Protein AF-A0A074SER3-F1 (afdb_monomer_lite)

InterPro domains:
  IPR018487 Hemopexin-like repeats [PS51642] (50-102)
  IPR036375 Hemopexin-like domain superfamily [G3DSA:2.110.10.10] (21-161)
  IPR036375 Hemopexin-like domain superfamily [SSF50923] (52-133)

Secondary structure (DSSP, 8-state):
---------S------------S----TTSSS---SS-S---HHHHHTT-S--SEEEEPTT-TTEEEEEETTEEEEEE--TT-S--EEEEEEEEHHHHTGGG--S--SEEEEPTT-SSEEEEEETTEEEEEE--TTSPPEEEEEEEEHHHH-HHHHHTT--

Radius of gyration: 22.2 Å; chains: 1; bounding box: 77×52×38 Å

Organism: NCBI:txid1423351

pLDDT: mean 74.73, std 20.97, range [29.23, 94.94]

Foldseek 3Di:
DDDDDDDDDPDPPDDDDDDPDDDDPPPPPDPDDDPPAPDDDAPACVVQVAPDWQEKAAQQPDPFWIWTFHQQWIFIWGGDPPDRPIHTPGDRDGCCVQQVVQVDSHFRYKAADPPDSFWIWTHDPQWIWIWGDDPPHRTHTPDHIDGCCVVPVPCVVVVVD

Structure (mmCIF, N/CA/C/O backbone):
data_AF-A0A074SER3-F1
#
_entry.id   AF-A0A074SER3-F1
#
loop_
_atom_site.group_PDB
_atom_site.id
_atom_site.type_symbol
_atom_site.label_atom_id
_atom_site.label_alt_id
_atom_site.label_comp_id
_atom_site.label_asym_id
_atom_site.label_entity_id
_atom_site.label_seq_id
_atom_site.pdbx_PDB_ins_code
_atom_site.Cartn_x
_atom_site.Cartn_y
_atom_site.Cartn_z
_atom_site.occupancy
_atom_site.B_iso_or_equiv
_atom_site.auth_seq_id
_atom_site.auth_comp_id
_atom_site.auth_asym_id
_atom_site.auth_atom_id
_atom_site.pdbx_PDB_model_num
ATOM 1 N N . MET A 1 1 ? 66.671 35.160 3.707 1.00 39.12 1 MET A N 1
ATOM 2 C CA . MET A 1 1 ? 65.546 34.220 3.506 1.00 39.12 1 MET A CA 1
ATOM 3 C C . MET A 1 1 ? 64.718 34.218 4.776 1.00 39.12 1 MET A C 1
ATOM 5 O O . MET A 1 1 ? 65.218 33.805 5.812 1.00 39.12 1 MET A O 1
ATOM 9 N N . ILE A 1 2 ? 63.528 34.813 4.726 1.00 33.09 2 ILE A N 1
ATOM 10 C CA . ILE A 1 2 ? 62.674 35.061 5.894 1.00 33.09 2 ILE A CA 1
ATOM 11 C C . ILE A 1 2 ? 61.732 33.865 6.044 1.00 33.09 2 ILE A C 1
ATOM 13 O O . ILE A 1 2 ? 60.997 33.542 5.115 1.00 33.09 2 ILE A O 1
ATOM 17 N N . ASN A 1 3 ? 61.788 33.202 7.198 1.00 29.23 3 ASN A N 1
ATOM 18 C CA . ASN A 1 3 ? 60.967 32.046 7.542 1.00 29.23 3 ASN A CA 1
ATOM 19 C C . ASN A 1 3 ? 59.730 32.551 8.307 1.00 29.23 3 ASN A C 1
ATOM 21 O O . ASN A 1 3 ? 59.874 33.109 9.393 1.00 29.23 3 ASN A O 1
ATOM 25 N N . MET A 1 4 ? 58.528 32.415 7.738 1.00 31.48 4 MET A N 1
ATOM 26 C CA . MET A 1 4 ? 57.266 32.767 8.403 1.00 31.48 4 MET A CA 1
ATOM 27 C C . MET A 1 4 ? 56.536 31.496 8.837 1.00 31.48 4 MET A C 1
ATOM 29 O O . MET A 1 4 ? 55.874 30.833 8.043 1.00 31.48 4 MET A O 1
ATOM 33 N N . SER A 1 5 ? 56.626 31.195 10.129 1.00 38.59 5 SER A N 1
ATOM 34 C CA . SER A 1 5 ? 55.681 30.343 10.841 1.00 38.59 5 SER A CA 1
ATOM 35 C C . SER A 1 5 ? 54.368 31.111 11.042 1.00 38.59 5 SER A C 1
ATOM 37 O O . SER A 1 5 ? 54.350 32.202 11.610 1.00 38.59 5 SER A O 1
ATOM 39 N N . LYS A 1 6 ? 53.241 30.554 10.586 1.00 44.16 6 LYS A N 1
ATOM 40 C CA . LYS A 1 6 ? 51.906 31.024 10.984 1.00 44.16 6 LYS A CA 1
ATOM 41 C C . LYS A 1 6 ? 51.195 29.937 11.777 1.00 44.16 6 LYS A C 1
ATOM 43 O O . LYS A 1 6 ? 50.717 28.946 11.238 1.00 44.16 6 LYS A O 1
ATOM 48 N N . SER A 1 7 ? 51.169 30.185 13.082 1.00 35.03 7 SER A N 1
ATOM 49 C CA . SER A 1 7 ? 50.266 29.612 14.072 1.00 35.03 7 SER A CA 1
ATOM 50 C C . SER A 1 7 ? 48.810 29.825 13.645 1.00 35.03 7 SER A C 1
ATOM 52 O O . SER A 1 7 ? 48.412 30.949 13.336 1.00 35.03 7 SER A O 1
ATOM 54 N N . ILE A 1 8 ? 48.019 28.752 13.620 1.00 37.31 8 ILE A N 1
ATOM 55 C CA . ILE A 1 8 ? 46.569 28.803 13.414 1.00 37.31 8 ILE A CA 1
ATOM 56 C C . ILE A 1 8 ? 45.925 28.581 14.785 1.00 37.31 8 ILE A C 1
ATOM 58 O O . ILE A 1 8 ? 45.961 27.481 15.332 1.00 37.31 8 ILE A O 1
ATOM 62 N N . GLY A 1 9 ? 45.388 29.660 15.357 1.00 31.44 9 GLY A N 1
ATOM 63 C CA . GLY A 1 9 ? 44.653 29.654 16.622 1.00 31.44 9 GLY A CA 1
ATOM 64 C C . GLY A 1 9 ? 43.216 29.115 16.491 1.00 31.44 9 GLY A C 1
ATOM 65 O O . GLY A 1 9 ? 42.690 28.981 15.383 1.00 31.44 9 GLY A O 1
ATOM 66 N N . PRO A 1 10 ? 42.546 28.812 17.619 1.00 36.31 10 PRO A N 1
ATOM 67 C CA . PRO A 1 10 ? 41.266 28.113 17.644 1.00 36.31 10 PRO A CA 1
ATOM 68 C C . PRO A 1 10 ? 40.096 29.099 17.498 1.00 36.31 10 PRO A C 1
ATOM 70 O O . PRO A 1 10 ? 39.484 29.505 18.481 1.00 36.31 10 PRO A O 1
ATOM 73 N N . GLN A 1 11 ? 39.777 29.500 16.268 1.00 34.00 11 GLN A N 1
ATOM 74 C CA . GLN A 1 11 ? 38.627 30.372 15.953 1.00 34.00 11 GLN A CA 1
ATOM 75 C C . GLN A 1 11 ? 37.871 29.889 14.699 1.00 34.00 11 GLN A C 1
ATOM 77 O O . GLN A 1 11 ? 37.505 30.663 13.824 1.00 34.00 11 GLN A O 1
ATOM 82 N N . SER A 1 12 ? 37.627 28.580 14.594 1.00 38.03 12 SER A N 1
ATOM 83 C CA . SER A 1 12 ? 36.866 27.981 13.481 1.00 38.03 12 SER A CA 1
ATOM 84 C C . SER A 1 12 ? 35.945 26.839 13.932 1.00 38.03 12 SER A C 1
ATOM 86 O O . SER A 1 12 ? 35.740 25.848 13.236 1.00 38.03 12 SER A O 1
ATOM 88 N N . ARG A 1 13 ? 35.344 26.983 15.120 1.00 39.91 13 ARG A N 1
ATOM 89 C CA . ARG A 1 13 ? 34.267 26.109 15.615 1.00 39.91 13 ARG A CA 1
ATOM 90 C C . ARG A 1 13 ? 33.039 26.926 16.001 1.00 39.91 13 ARG A C 1
ATOM 92 O O . ARG A 1 13 ? 32.753 27.089 17.181 1.00 39.91 13 ARG A O 1
ATOM 99 N N . ARG A 1 14 ? 32.308 27.442 15.015 1.00 40.53 14 ARG A N 1
ATOM 100 C CA . ARG A 1 14 ? 30.877 27.782 15.123 1.00 40.53 14 ARG A CA 1
ATOM 101 C C . ARG A 1 14 ? 30.348 28.102 13.725 1.00 40.53 14 ARG A C 1
ATOM 103 O O . ARG A 1 14 ? 31.045 28.734 12.951 1.00 40.53 14 ARG A O 1
ATOM 110 N N . MET A 1 15 ? 29.113 27.676 13.463 1.00 32.50 15 MET A N 1
ATOM 111 C CA . MET A 1 15 ? 28.355 27.781 12.205 1.00 32.50 15 MET A CA 1
ATOM 112 C C . MET A 1 15 ? 28.610 26.707 11.144 1.00 32.50 15 MET A C 1
ATOM 114 O O . MET A 1 15 ? 29.100 27.021 10.075 1.00 32.50 15 MET A O 1
ATOM 118 N N . ILE A 1 16 ? 28.147 25.476 11.397 1.00 32.03 16 ILE A N 1
ATOM 119 C CA . ILE A 1 16 ? 27.185 24.810 10.493 1.00 32.03 16 ILE A CA 1
ATOM 120 C C . ILE A 1 16 ? 26.251 23.962 11.372 1.00 32.03 16 ILE A C 1
ATOM 122 O O . ILE A 1 16 ? 26.420 22.759 11.539 1.00 32.03 16 ILE A O 1
ATOM 126 N N . ALA A 1 17 ? 25.302 24.622 12.032 1.00 31.06 17 ALA A N 1
ATOM 127 C CA . ALA A 1 17 ? 24.188 23.970 12.706 1.00 31.06 17 ALA A CA 1
ATOM 128 C C . ALA A 1 17 ? 22.910 24.434 12.015 1.00 31.06 17 ALA A C 1
ATOM 130 O O . ALA A 1 17 ? 22.447 25.533 12.289 1.00 31.06 17 ALA A O 1
ATOM 131 N N . SER A 1 18 ? 22.388 23.627 11.095 1.00 36.75 18 SER A N 1
ATOM 132 C CA . SER A 1 18 ? 20.956 23.503 10.798 1.00 36.75 18 SER A CA 1
ATOM 133 C C . SER A 1 18 ? 20.800 22.598 9.583 1.00 36.75 18 SER A C 1
ATOM 135 O O . SER A 1 18 ? 21.113 23.017 8.480 1.00 36.75 18 SER A O 1
ATOM 137 N N . LEU A 1 19 ? 20.369 21.358 9.815 1.00 29.83 19 LEU A N 1
ATOM 138 C CA . LEU A 1 19 ? 19.560 20.530 8.912 1.00 29.83 19 LEU A CA 1
ATOM 139 C C . LEU A 1 19 ? 19.131 19.294 9.724 1.00 29.83 19 LEU A C 1
ATOM 141 O O . LEU A 1 19 ? 19.643 18.190 9.568 1.00 29.83 19 LEU A O 1
ATOM 145 N N . ARG A 1 20 ? 18.209 19.502 10.674 1.00 37.41 20 ARG A N 1
ATOM 146 C CA . ARG A 1 20 ? 17.405 18.407 11.232 1.00 37.41 20 ARG A CA 1
ATOM 147 C C . ARG A 1 20 ? 16.357 18.049 10.184 1.00 37.41 20 ARG A C 1
ATOM 149 O O . ARG A 1 20 ? 15.265 18.615 10.193 1.00 37.41 20 ARG A O 1
ATOM 156 N N . GLN A 1 21 ? 16.694 17.138 9.279 1.00 32.88 21 GLN A N 1
ATOM 157 C CA . GLN A 1 21 ? 15.691 16.483 8.453 1.00 32.88 21 GLN A CA 1
ATOM 158 C C . GLN A 1 21 ? 15.176 15.274 9.238 1.00 32.88 21 GLN A C 1
ATOM 160 O O . GLN A 1 21 ? 15.876 14.285 9.418 1.00 32.88 21 GLN A O 1
ATOM 165 N N . ALA A 1 22 ? 13.964 15.409 9.769 1.00 39.44 22 ALA A N 1
ATOM 166 C CA . ALA A 1 22 ? 13.203 14.308 10.332 1.00 39.44 22 ALA A CA 1
ATOM 167 C C . ALA A 1 22 ? 12.967 13.237 9.254 1.00 39.44 22 ALA A C 1
ATOM 169 O O . ALA A 1 22 ? 12.495 13.556 8.161 1.00 39.44 22 ALA A O 1
ATOM 170 N N . GLY A 1 23 ? 13.286 11.987 9.581 1.00 34.72 23 GLY A N 1
ATOM 171 C CA . GLY A 1 23 ? 13.025 10.824 8.739 1.00 34.72 23 GLY A CA 1
ATOM 172 C C . GLY A 1 23 ? 13.992 9.691 9.058 1.00 34.72 23 GLY A C 1
ATOM 173 O O . GLY A 1 23 ? 15.074 9.646 8.493 1.00 34.72 23 GLY A O 1
ATOM 174 N N . PHE A 1 24 ? 13.581 8.785 9.953 1.00 33.34 24 PHE A N 1
ATOM 175 C CA . PHE A 1 24 ? 14.301 7.564 10.344 1.00 33.34 24 PHE A CA 1
ATOM 176 C C . PHE A 1 24 ? 15.736 7.774 10.868 1.00 33.34 24 PHE A C 1
ATO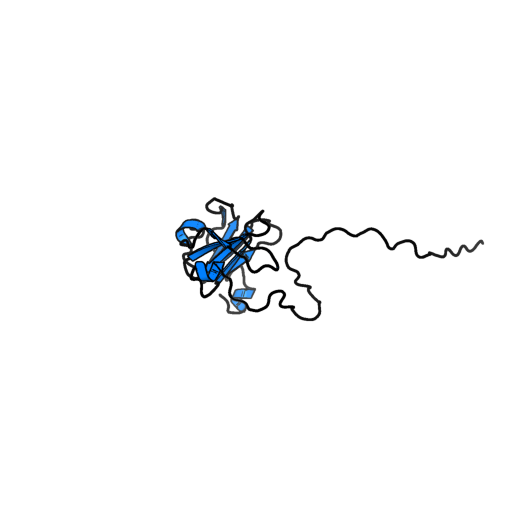M 178 O O . PHE A 1 24 ? 16.707 7.647 10.128 1.00 33.34 24 PHE A O 1
ATOM 185 N N . ASP A 1 25 ? 15.891 7.936 12.188 1.00 36.66 25 ASP A N 1
ATOM 186 C CA . ASP A 1 25 ? 17.174 7.702 12.875 1.00 36.66 25 ASP A CA 1
ATOM 187 C C . ASP A 1 25 ? 17.484 6.188 12.909 1.00 36.66 25 ASP A C 1
ATOM 189 O O . ASP A 1 25 ? 17.498 5.541 13.956 1.00 36.66 25 ASP A O 1
ATOM 193 N N . ARG A 1 26 ? 17.739 5.586 11.743 1.00 39.66 26 ARG A N 1
ATOM 194 C CA . ARG A 1 26 ? 18.678 4.464 11.677 1.00 39.66 26 ARG A CA 1
ATOM 195 C C . ARG A 1 26 ? 20.046 5.109 11.581 1.00 39.66 26 ARG A C 1
ATOM 197 O O . ARG A 1 26 ? 20.396 5.608 10.521 1.00 39.66 26 ARG A O 1
ATOM 204 N N . ALA A 1 27 ? 20.809 5.114 12.668 1.00 37.56 27 ALA A N 1
ATOM 205 C CA . ALA A 1 27 ? 22.228 5.432 12.598 1.00 37.56 27 ALA A CA 1
ATOM 206 C C . ALA A 1 27 ? 22.946 4.214 11.994 1.00 37.56 27 ALA A C 1
ATOM 208 O O . ALA A 1 27 ? 23.119 3.223 12.710 1.00 37.56 27 ALA A O 1
ATOM 209 N N . PRO A 1 28 ? 23.363 4.219 10.712 1.00 42.47 28 PRO A N 1
ATOM 210 C CA . PRO A 1 28 ? 24.176 3.131 10.198 1.00 42.47 28 PRO A CA 1
ATOM 211 C C . PRO A 1 28 ? 25.541 3.275 10.884 1.00 42.47 28 PRO A C 1
ATOM 213 O O . PRO A 1 28 ? 26.282 4.212 10.599 1.00 42.47 28 PRO A O 1
ATOM 216 N N . GLY A 1 29 ? 25.829 2.408 11.857 1.00 52.66 29 GLY A N 1
ATOM 217 C CA . GLY A 1 29 ? 27.076 2.429 12.633 1.00 52.66 29 GLY A CA 1
ATOM 218 C C . GLY A 1 29 ? 26.994 3.022 14.048 1.00 52.66 29 GLY A C 1
ATOM 219 O O . GLY A 1 29 ? 28.035 3.198 14.677 1.00 52.66 29 GLY A O 1
ATOM 220 N N . GLY A 1 30 ? 25.799 3.318 14.576 1.00 52.25 30 GLY A N 1
ATOM 221 C CA . GLY A 1 30 ? 25.611 3.634 16.003 1.00 52.25 30 GLY A CA 1
ATOM 222 C C . GLY A 1 30 ? 25.486 2.369 16.872 1.00 52.25 30 GLY A C 1
ATOM 223 O O . GLY A 1 30 ? 25.093 1.323 16.356 1.00 52.25 30 GLY A O 1
ATOM 224 N N . PRO A 1 31 ? 25.801 2.421 18.182 1.00 48.97 31 PRO A N 1
ATOM 225 C CA . PRO A 1 31 ? 25.697 1.252 19.049 1.00 48.97 31 PRO A CA 1
ATOM 226 C C . PRO A 1 31 ? 24.227 0.869 19.234 1.00 48.97 31 PRO A C 1
ATOM 228 O O . PRO A 1 31 ? 23.487 1.620 19.866 1.00 48.97 31 PRO A O 1
ATOM 231 N N . CYS A 1 32 ? 23.883 -0.302 18.693 1.00 53.81 32 CYS A N 1
ATOM 232 C CA . CYS A 1 32 ? 22.645 -1.074 18.830 1.00 53.81 32 CYS A CA 1
ATOM 233 C C . CYS A 1 32 ? 21.324 -0.325 18.566 1.00 53.81 32 CYS A C 1
ATOM 235 O O . CYS A 1 32 ? 21.080 0.785 19.036 1.00 53.81 32 CYS A O 1
ATOM 237 N N . ASP A 1 33 ? 20.419 -0.989 17.846 1.00 46.00 33 ASP A N 1
ATOM 238 C CA . ASP A 1 33 ? 19.073 -0.483 17.584 1.00 46.00 33 ASP A CA 1
ATOM 239 C C . ASP A 1 33 ? 18.366 -0.111 18.898 1.00 46.00 33 ASP A C 1
ATOM 241 O O . ASP A 1 33 ? 18.254 -0.916 19.826 1.00 46.00 33 ASP A O 1
ATOM 245 N N . LYS A 1 34 ? 17.885 1.132 18.996 1.00 55.59 34 LYS A N 1
ATOM 246 C CA . LYS A 1 34 ? 17.134 1.614 20.160 1.00 55.59 34 LYS A CA 1
ATOM 247 C C . LYS A 1 34 ? 15.644 1.536 19.869 1.00 55.59 34 LYS A C 1
ATOM 249 O O . LYS A 1 34 ? 15.152 2.171 18.940 1.00 55.59 34 LYS A O 1
ATOM 254 N N . ILE A 1 35 ? 14.901 0.819 20.710 1.00 54.94 35 ILE A N 1
ATOM 255 C CA . ILE A 1 35 ? 13.438 0.868 20.689 1.00 54.94 35 ILE A CA 1
ATOM 256 C C . ILE A 1 35 ? 12.986 2.201 21.305 1.00 54.94 35 ILE A C 1
ATOM 258 O O . ILE A 1 35 ? 12.962 2.357 22.523 1.00 54.94 35 ILE A O 1
ATOM 262 N N . LEU A 1 36 ? 12.617 3.168 20.462 1.00 52.53 36 LEU A N 1
ATOM 263 C CA . LEU A 1 36 ? 12.267 4.533 20.889 1.00 52.53 36 LEU A CA 1
ATOM 264 C C . LEU A 1 36 ? 10.876 4.658 21.550 1.00 52.53 36 LEU A C 1
ATOM 266 O O . LEU A 1 36 ? 10.596 5.673 22.179 1.00 52.53 36 LEU A O 1
ATOM 270 N N . GLY A 1 37 ? 10.004 3.646 21.426 1.00 55.38 37 GLY A N 1
ATOM 271 C CA . GLY A 1 37 ? 8.604 3.708 21.893 1.00 55.38 37 GLY A CA 1
ATOM 272 C C . GLY A 1 37 ? 8.097 2.522 22.730 1.00 55.38 37 GLY A C 1
ATOM 273 O O . GLY A 1 37 ? 6.952 2.536 23.176 1.00 55.38 37 GLY A O 1
ATOM 274 N N . GLY A 1 38 ? 8.925 1.507 22.987 1.00 55.69 38 GLY A N 1
ATOM 275 C CA . GLY A 1 38 ? 8.510 0.195 23.519 1.00 55.69 38 GLY A CA 1
ATOM 276 C C . GLY A 1 38 ? 7.621 -0.623 22.561 1.00 55.69 38 GLY A C 1
ATOM 277 O O . GLY A 1 38 ? 7.141 -0.108 21.555 1.00 55.69 38 GLY A O 1
ATOM 278 N N . VAL A 1 39 ? 7.378 -1.899 22.886 1.00 56.31 39 VAL A N 1
ATOM 279 C CA . VAL A 1 39 ? 6.344 -2.730 22.233 1.00 56.31 39 VAL A CA 1
ATOM 280 C C . VAL A 1 39 ? 5.014 -2.420 22.915 1.00 56.31 39 VAL A C 1
ATOM 282 O O . VAL A 1 39 ? 4.857 -2.697 24.103 1.00 56.31 39 VAL A O 1
ATOM 285 N N . ARG A 1 40 ? 4.085 -1.757 22.217 1.00 61.91 40 ARG A N 1
ATOM 286 C CA . ARG A 1 40 ? 2.836 -1.261 22.818 1.00 61.91 40 ARG A CA 1
ATOM 287 C C . ARG A 1 40 ? 1.659 -1.385 21.857 1.00 61.91 40 ARG A C 1
ATOM 289 O O . ARG A 1 40 ? 1.820 -1.209 20.652 1.00 61.91 40 ARG A O 1
ATOM 296 N N . ASN A 1 41 ? 0.477 -1.634 22.419 1.00 57.50 41 ASN A N 1
ATOM 297 C CA . ASN A 1 41 ? -0.781 -1.656 21.679 1.00 57.50 41 ASN A CA 1
ATOM 298 C C . ASN A 1 41 ? -1.145 -0.235 21.196 1.00 57.50 41 ASN A C 1
ATOM 300 O O . ASN A 1 41 ? -1.026 0.727 21.959 1.00 57.50 41 ASN A O 1
ATOM 304 N N . ARG A 1 42 ? -1.563 -0.100 19.934 1.00 64.88 42 ARG A N 1
ATOM 305 C CA . ARG A 1 42 ? -1.944 1.175 19.303 1.00 64.88 42 ARG A CA 1
ATOM 306 C C . ARG A 1 42 ? -3.465 1.292 19.255 1.00 64.88 42 ARG A C 1
ATOM 308 O O . ARG A 1 42 ? -4.126 0.431 18.677 1.00 64.88 42 ARG A O 1
ATOM 315 N N . LEU A 1 43 ? -4.014 2.371 19.819 1.00 73.44 43 LEU A N 1
ATOM 316 C CA . LEU A 1 43 ? -5.464 2.565 19.946 1.00 73.44 43 LEU A CA 1
ATOM 317 C C . LEU A 1 43 ? -6.168 2.597 18.584 1.00 73.44 43 LEU A C 1
ATOM 319 O O . LEU A 1 43 ? -7.230 1.993 18.443 1.00 73.44 43 LEU A O 1
ATOM 323 N N . SER A 1 44 ? -5.572 3.236 17.571 1.00 73.69 44 SER A N 1
ATOM 324 C CA . SER A 1 44 ? -6.182 3.306 16.236 1.00 73.69 44 SER A CA 1
ATOM 325 C C . SER A 1 44 ? -6.216 1.953 15.517 1.00 73.69 44 SER A C 1
ATOM 327 O O . SER A 1 44 ? -7.176 1.676 14.802 1.00 73.69 44 SER A O 1
ATOM 329 N N . LEU A 1 45 ? -5.219 1.087 15.737 1.00 75.44 45 LEU A N 1
ATOM 330 C CA . LEU A 1 45 ? -5.175 -0.256 15.144 1.00 75.44 45 LEU A CA 1
ATOM 331 C C . LEU A 1 45 ? -6.164 -1.198 15.824 1.00 75.44 45 LEU A C 1
ATOM 333 O O . LEU A 1 45 ? -6.882 -1.921 15.138 1.00 75.44 45 LEU A O 1
ATOM 337 N N . ALA A 1 46 ? -6.271 -1.117 17.153 1.00 77.25 46 ALA A N 1
ATOM 338 C CA . ALA A 1 46 ? -7.295 -1.836 17.900 1.00 77.25 46 ALA A CA 1
ATOM 339 C C . ALA A 1 46 ? -8.707 -1.414 17.455 1.00 77.25 46 ALA A C 1
ATOM 341 O O . ALA A 1 46 ? -9.559 -2.269 17.227 1.00 77.25 46 ALA A O 1
ATOM 342 N N . GLN A 1 47 ? -8.941 -0.111 17.251 1.00 75.06 47 GLN A N 1
ATOM 343 C CA . GLN A 1 47 ? -10.214 0.402 16.735 1.00 75.06 47 GLN A CA 1
ATOM 344 C C . GLN A 1 47 ? -10.503 -0.069 15.299 1.00 75.06 47 GLN A C 1
ATOM 346 O O . GLN A 1 47 ? -11.659 -0.304 14.959 1.00 75.06 47 GLN A O 1
ATOM 351 N N . ALA A 1 48 ? -9.474 -0.229 14.463 1.00 73.44 48 ALA A N 1
ATOM 352 C CA . ALA A 1 48 ? -9.605 -0.793 13.119 1.00 73.44 48 ALA A CA 1
ATOM 353 C C . ALA A 1 48 ? -9.780 -2.327 13.111 1.00 73.44 48 ALA A C 1
ATOM 355 O O . ALA A 1 48 ? -10.003 -2.902 12.048 1.00 73.44 48 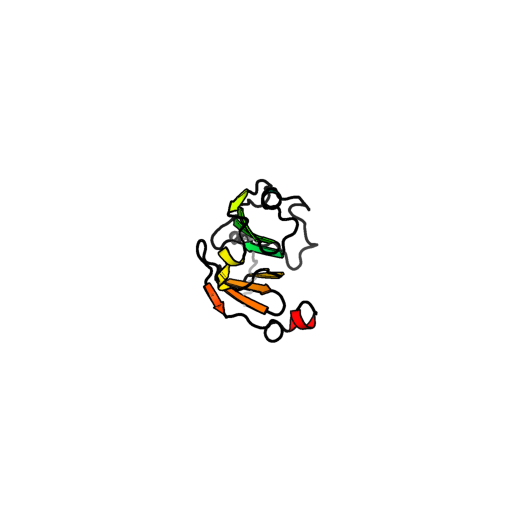ALA A O 1
ATOM 356 N N . GLY A 1 49 ? -9.669 -2.995 14.267 1.00 81.69 49 GLY A N 1
ATOM 357 C CA . GLY A 1 49 ? -9.707 -4.456 14.377 1.00 81.69 49 GLY A CA 1
ATOM 358 C C . GLY A 1 49 ? -8.464 -5.151 13.811 1.00 81.69 49 GLY A C 1
ATOM 359 O O . GLY A 1 49 ? -8.520 -6.330 13.467 1.00 81.69 49 GLY A O 1
ATOM 360 N N . PHE A 1 50 ? -7.351 -4.427 13.662 1.00 84.56 50 PHE A N 1
ATOM 361 C CA . PHE A 1 50 ? -6.126 -4.955 13.065 1.00 84.56 50 PHE A CA 1
ATOM 362 C C . PHE A 1 50 ? -5.271 -5.638 14.132 1.00 84.56 50 PHE A C 1
ATOM 364 O O . PHE A 1 50 ? -4.721 -4.986 15.019 1.00 84.56 50 PHE A O 1
ATOM 371 N N . ASN A 1 51 ? -5.127 -6.957 14.006 1.00 81.94 51 ASN A N 1
ATOM 372 C CA . ASN A 1 51 ? -4.303 -7.774 14.904 1.00 81.94 51 ASN A CA 1
ATOM 373 C C . ASN A 1 51 ? -2.861 -7.946 14.392 1.00 81.94 51 ASN A C 1
ATOM 375 O O . ASN A 1 51 ? -1.967 -8.296 15.159 1.00 81.94 51 ASN A O 1
ATOM 379 N N . CYS A 1 52 ? -2.631 -7.689 13.103 1.00 83.94 52 CYS A N 1
ATOM 380 C CA . CYS A 1 52 ? -1.325 -7.685 12.448 1.00 83.94 52 CYS A CA 1
ATOM 381 C C . CYS A 1 52 ? -1.228 -6.505 11.472 1.00 83.94 52 CYS A C 1
ATOM 383 O O . CYS A 1 52 ? -2.242 -5.913 11.100 1.00 83.94 52 CYS A O 1
ATOM 385 N N . VAL A 1 53 ? -0.010 -6.155 11.064 1.00 88.31 53 VAL A N 1
ATOM 386 C CA . VAL A 1 53 ? 0.249 -5.138 10.038 1.00 88.31 53 VAL A CA 1
ATOM 387 C C . VAL A 1 53 ? 1.137 -5.761 8.972 1.00 88.31 53 VAL A C 1
ATOM 389 O O . VAL A 1 53 ? 2.246 -6.185 9.287 1.00 88.31 53 VAL A O 1
ATOM 392 N N . ASP A 1 54 ? 0.655 -5.778 7.733 1.00 90.06 54 ASP A N 1
ATOM 393 C CA . ASP A 1 54 ? 1.393 -6.301 6.576 1.00 90.06 54 ASP A CA 1
ATOM 394 C C . ASP A 1 54 ? 2.223 -5.196 5.902 1.00 90.06 54 ASP A C 1
ATOM 396 O O . ASP A 1 54 ? 3.292 -5.429 5.345 1.00 90.06 54 ASP A O 1
ATOM 400 N N . GLY A 1 55 ? 1.766 -3.944 5.989 1.00 89.75 55 GLY A N 1
ATOM 401 C CA . GLY A 1 55 ? 2.476 -2.810 5.412 1.00 89.75 55 GLY A CA 1
ATOM 402 C C . GLY A 1 55 ? 2.081 -1.480 6.031 1.00 89.75 55 GLY A C 1
ATOM 403 O O . GLY A 1 55 ? 0.980 -1.307 6.556 1.00 89.75 55 GLY A O 1
ATOM 404 N N . ALA A 1 56 ? 2.991 -0.515 5.944 1.00 91.69 56 ALA A N 1
ATOM 405 C CA . ALA A 1 56 ? 2.746 0.857 6.356 1.00 91.69 56 ALA A CA 1
ATOM 406 C C . ALA A 1 56 ? 3.397 1.825 5.369 1.00 91.69 56 ALA A C 1
ATOM 408 O O . ALA A 1 56 ? 4.522 1.609 4.918 1.00 91.69 56 ALA A O 1
ATOM 409 N N . LEU A 1 57 ? 2.695 2.909 5.051 1.00 90.38 57 LEU A N 1
ATOM 410 C CA . LEU A 1 57 ? 3.183 3.939 4.145 1.00 90.38 57 LEU A CA 1
ATOM 411 C C . LEU A 1 57 ? 2.810 5.320 4.670 1.00 90.38 57 LEU A C 1
ATOM 413 O O . LEU A 1 57 ? 1.639 5.608 4.908 1.00 90.38 57 LEU A O 1
ATOM 417 N N . MET A 1 58 ? 3.803 6.192 4.832 1.00 88.50 58 MET A N 1
ATOM 418 C CA . MET A 1 58 ? 3.559 7.585 5.203 1.00 88.50 58 MET A CA 1
ATOM 419 C C . MET A 1 58 ? 2.761 8.284 4.106 1.00 88.50 58 MET A C 1
ATOM 421 O O . MET A 1 58 ? 3.043 8.120 2.920 1.00 88.50 58 MET A O 1
ATOM 425 N N . VAL A 1 59 ? 1.770 9.079 4.500 1.00 87.81 59 VAL A N 1
ATOM 426 C CA . VAL A 1 59 ? 1.012 9.891 3.547 1.00 87.81 59 VAL A CA 1
ATOM 427 C C . VAL A 1 59 ? 1.939 10.993 3.018 1.00 87.81 59 VAL A C 1
ATOM 429 O O . VAL A 1 59 ? 2.410 11.806 3.823 1.00 87.81 59 VAL A O 1
ATOM 432 N N . PRO A 1 60 ? 2.186 11.077 1.696 1.00 85.19 60 PRO A N 1
ATOM 433 C CA . PRO A 1 60 ? 3.036 12.123 1.138 1.00 85.19 60 PRO A CA 1
ATOM 434 C C . PRO A 1 60 ? 2.555 13.520 1.532 1.00 85.19 60 PRO A C 1
ATOM 436 O O . PRO A 1 60 ? 1.358 13.806 1.526 1.00 85.19 60 PRO A O 1
ATOM 439 N N . GLY A 1 61 ? 3.491 14.392 1.904 1.00 82.88 61 GLY A N 1
ATOM 440 C CA . GLY A 1 61 ? 3.183 15.760 2.332 1.00 82.88 61 GLY A CA 1
ATOM 441 C C . GLY A 1 61 ? 2.533 15.886 3.719 1.00 82.88 61 GLY A C 1
ATOM 442 O O . GLY A 1 61 ? 2.207 17.000 4.126 1.00 82.88 61 GLY A O 1
ATOM 443 N N . SER A 1 62 ? 2.362 14.795 4.480 1.00 82.38 62 SER A N 1
ATOM 444 C CA . SER A 1 62 ? 1.808 14.835 5.840 1.00 82.38 62 SER A CA 1
ATOM 445 C C . SER A 1 62 ? 2.823 14.386 6.893 1.00 82.38 62 SER A C 1
ATOM 447 O O . SER A 1 62 ? 3.366 13.289 6.822 1.00 82.38 62 SER A O 1
ATOM 449 N N . LYS A 1 63 ? 3.043 15.206 7.931 1.00 78.38 63 LYS A N 1
ATOM 450 C CA . LYS A 1 63 ? 4.010 14.928 9.017 1.00 78.38 63 LYS A CA 1
ATOM 451 C C . LYS A 1 63 ? 3.488 14.022 10.141 1.00 78.38 63 LYS A C 1
ATOM 453 O O . LYS A 1 63 ? 4.109 13.929 11.190 1.00 78.38 63 LYS A O 1
ATOM 458 N N . GLY A 1 64 ? 2.330 13.395 9.973 1.00 85.94 64 GLY A N 1
ATOM 459 C CA . GLY A 1 64 ? 1.726 12.610 11.051 1.00 85.94 64 GLY A CA 1
ATOM 460 C C . GLY A 1 64 ? 0.553 11.775 10.591 1.00 85.94 64 GLY A C 1
ATOM 461 O O . GLY A 1 64 ? -0.423 11.646 11.321 1.00 85.94 64 GLY A O 1
ATOM 462 N N . GLN A 1 65 ? 0.593 11.288 9.353 1.00 90.62 65 GLN A N 1
ATOM 463 C CA . GLN A 1 65 ? -0.422 10.385 8.837 1.00 90.62 65 GLN A CA 1
ATOM 464 C C . GLN A 1 65 ? 0.230 9.238 8.082 1.00 90.62 65 GLN A C 1
ATOM 466 O O . GLN A 1 65 ? 1.211 9.439 7.365 1.00 90.62 65 GLN A O 1
ATOM 471 N N . ALA A 1 66 ? -0.345 8.052 8.227 1.00 91.12 66 ALA A N 1
ATOM 472 C CA . ALA A 1 66 ? 0.101 6.855 7.532 1.00 91.12 66 ALA A CA 1
ATOM 473 C C . ALA A 1 66 ? -1.096 6.024 7.076 1.00 91.12 66 ALA A C 1
ATOM 475 O O . ALA A 1 66 ? -2.130 5.988 7.746 1.00 91.12 66 ALA A O 1
ATOM 476 N N . TYR A 1 67 ? -0.931 5.355 5.944 1.00 91.94 67 TYR A N 1
ATOM 477 C CA . TYR A 1 67 ? -1.740 4.215 5.552 1.00 91.94 67 TYR A CA 1
ATOM 478 C C . TYR A 1 67 ? -1.176 2.964 6.218 1.00 91.94 67 TYR A C 1
ATOM 480 O O . TYR A 1 67 ? 0.030 2.728 6.147 1.00 91.94 67 TYR A O 1
ATOM 488 N N . ILE A 1 68 ? -2.041 2.183 6.853 1.00 93.12 68 ILE A N 1
ATOM 489 C CA . ILE A 1 68 ? -1.712 0.903 7.476 1.00 93.12 68 ILE A CA 1
ATOM 490 C C . ILE A 1 68 ? -2.542 -0.177 6.796 1.00 93.12 68 ILE A C 1
ATOM 492 O O . ILE A 1 68 ? -3.742 0.009 6.603 1.00 93.12 68 ILE A O 1
ATOM 496 N N . PHE A 1 69 ? -1.906 -1.288 6.445 1.00 93.00 69 PHE A N 1
ATOM 497 C CA . PHE A 1 69 ? -2.510 -2.401 5.722 1.00 93.00 69 PHE A CA 1
ATOM 498 C C . PHE A 1 69 ? -2.503 -3.657 6.592 1.00 93.00 69 PHE A C 1
ATOM 500 O O . PHE A 1 69 ? -1.513 -3.933 7.276 1.00 93.00 69 PHE A O 1
ATOM 507 N N . SER A 1 70 ? -3.610 -4.394 6.573 1.00 93.88 70 SER A N 1
ATOM 508 C CA . SER A 1 70 ? -3.804 -5.625 7.336 1.00 93.88 70 SER A CA 1
ATOM 509 C C . SER A 1 70 ? -4.805 -6.528 6.619 1.00 93.88 70 SER A C 1
ATOM 511 O O . SER A 1 70 ? -5.971 -6.161 6.431 1.00 93.88 70 SER A O 1
ATOM 513 N N . GLY A 1 71 ? -4.350 -7.703 6.193 1.00 93.19 71 GLY A N 1
ATOM 514 C CA . GLY A 1 71 ? -5.112 -8.624 5.363 1.00 93.19 71 GLY A CA 1
ATOM 515 C C . GLY A 1 71 ? -5.597 -7.941 4.086 1.00 93.19 71 GLY A C 1
ATOM 516 O O . GLY A 1 71 ? -4.815 -7.384 3.318 1.00 93.19 71 GLY A O 1
ATOM 517 N N . GLU A 1 72 ? -6.910 -7.966 3.875 1.00 94.88 72 GLU A N 1
ATOM 518 C CA . GLU A 1 72 ? -7.551 -7.353 2.704 1.00 94.88 72 GLU A CA 1
ATOM 519 C C . GLU A 1 72 ? -7.987 -5.897 2.922 1.00 94.88 72 GLU A C 1
ATOM 521 O O . GLU A 1 72 ? -8.658 -5.288 2.080 1.00 94.88 72 GLU A O 1
ATOM 526 N N . GLN A 1 73 ? -7.632 -5.328 4.073 1.00 94.62 73 GLN A N 1
ATOM 527 C CA . GLN A 1 73 ? -8.086 -4.016 4.502 1.00 94.62 73 GLN A CA 1
ATOM 528 C C . GLN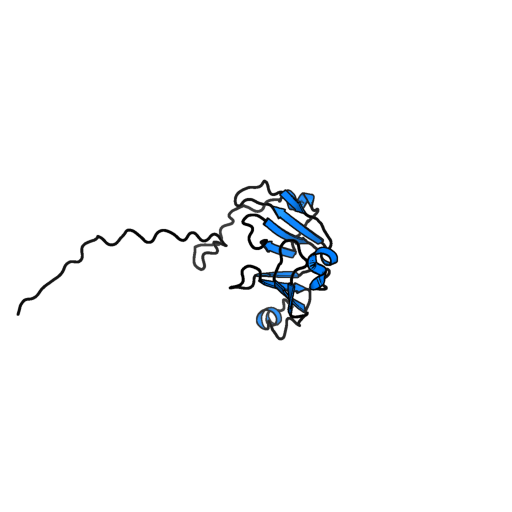 A 1 73 ? -6.924 -3.049 4.686 1.00 94.62 73 GLN A C 1
ATOM 530 O O . GLN A 1 73 ? -5.779 -3.419 4.946 1.00 94.62 73 GLN A O 1
ATOM 535 N N . TYR A 1 74 ? -7.245 -1.766 4.593 1.00 93.44 74 TYR A N 1
ATOM 536 C CA . TYR A 1 74 ? -6.342 -0.697 4.970 1.00 93.44 74 TYR A CA 1
ATOM 537 C C . TYR A 1 74 ? -7.090 0.389 5.738 1.00 93.44 74 TYR A C 1
ATOM 539 O O . TYR A 1 74 ? -8.300 0.572 5.585 1.00 93.44 74 TYR A O 1
ATOM 547 N N . CYS A 1 75 ? -6.363 1.140 6.551 1.00 92.75 75 CYS A N 1
ATOM 548 C CA . CYS A 1 75 ? -6.865 2.342 7.193 1.00 92.75 75 CYS A CA 1
ATOM 549 C C . CYS A 1 75 ? -5.849 3.476 7.079 1.00 92.75 75 CYS A C 1
ATOM 551 O O . CYS A 1 75 ? -4.661 3.261 6.838 1.00 92.75 75 CYS A O 1
ATOM 553 N N . ARG A 1 76 ? -6.322 4.710 7.231 1.00 91.44 76 ARG A N 1
ATOM 554 C CA . ARG A 1 76 ? -5.478 5.894 7.363 1.00 91.44 76 ARG A CA 1
ATOM 555 C C . ARG A 1 76 ? -5.540 6.343 8.808 1.00 91.44 76 ARG A C 1
ATOM 557 O O . ARG A 1 76 ? -6.619 6.612 9.331 1.00 91.44 76 ARG A O 1
ATOM 564 N N . ILE A 1 77 ? -4.385 6.460 9.439 1.00 91.12 77 ILE A N 1
ATOM 565 C CA . ILE A 1 77 ? -4.263 6.923 10.818 1.00 91.12 77 ILE A CA 1
ATOM 566 C C . ILE A 1 77 ? -3.595 8.290 10.853 1.00 91.12 77 ILE A C 1
ATOM 568 O O . ILE A 1 77 ? -2.819 8.645 9.961 1.00 91.12 77 ILE A O 1
ATOM 572 N N . ARG A 1 78 ? -3.869 9.044 11.913 1.00 89.88 78 ARG A N 1
ATOM 573 C CA . ARG A 1 78 ? -3.105 10.221 12.309 1.00 89.88 78 ARG A CA 1
ATOM 574 C C . ARG A 1 78 ? -2.374 9.908 13.605 1.00 89.88 78 ARG A C 1
ATOM 576 O O . ARG A 1 78 ? -2.996 9.450 14.555 1.00 89.88 78 ARG A O 1
ATOM 583 N N . PHE A 1 79 ? -1.083 10.189 13.669 1.00 85.44 79 PHE A N 1
ATOM 584 C CA . PHE A 1 79 ? -0.273 9.973 14.861 1.00 85.44 79 PHE A CA 1
ATOM 585 C C . PHE A 1 79 ? 0.697 11.134 15.072 1.00 85.44 79 PHE A C 1
ATOM 587 O O . PHE A 1 79 ? 0.972 11.913 14.157 1.00 85.44 79 PHE A O 1
ATOM 594 N N . ILE A 1 80 ? 1.199 11.254 16.298 1.00 83.06 80 ILE A N 1
ATOM 595 C CA . ILE A 1 80 ? 2.264 12.188 16.654 1.00 83.06 80 ILE A CA 1
ATOM 596 C C . ILE A 1 80 ? 3.424 11.356 17.193 1.00 83.06 80 ILE A C 1
ATOM 598 O O . ILE A 1 80 ? 3.229 10.489 18.047 1.00 83.06 80 ILE A O 1
ATOM 602 N N . GLU A 1 81 ? 4.626 11.590 16.673 1.00 77.25 81 GLU A N 1
ATOM 603 C CA . GLU A 1 81 ? 5.829 10.902 17.138 1.00 77.25 81 GLU A CA 1
ATOM 604 C C . GLU A 1 81 ? 6.032 11.121 18.643 1.00 77.25 81 GLU A C 1
ATOM 606 O O . GLU A 1 81 ? 5.848 12.221 19.164 1.00 77.25 81 GLU A O 1
ATOM 611 N N . GLY A 1 82 ? 6.365 10.047 19.360 1.00 71.94 82 GLY A N 1
ATOM 612 C CA . GLY A 1 82 ? 6.527 10.076 20.815 1.00 71.94 82 GLY A CA 1
ATOM 613 C C . GLY A 1 82 ? 5.223 10.158 21.619 1.00 71.94 82 GLY A C 1
ATOM 614 O O . GLY A 1 82 ? 5.286 10.136 22.845 1.00 71.94 82 GLY A O 1
ATOM 615 N N . GLN A 1 83 ? 4.051 10.208 20.973 1.00 77.25 83 GLN A N 1
ATOM 616 C CA . GLN A 1 83 ? 2.749 10.171 21.647 1.00 77.25 83 GLN A CA 1
ATOM 617 C C . GLN A 1 83 ? 1.974 8.880 21.334 1.00 77.25 83 GLN A C 1
ATOM 619 O O . GLN A 1 83 ? 2.223 8.175 20.350 1.00 77.25 83 GLN A O 1
ATOM 624 N N . THR A 1 84 ? 1.023 8.561 22.210 1.00 68.06 84 THR A N 1
ATOM 625 C CA . THR A 1 84 ? 0.166 7.361 22.148 1.00 68.06 84 THR A CA 1
ATOM 626 C C . THR A 1 84 ? -1.280 7.674 21.766 1.00 68.06 84 THR A C 1
ATOM 628 O O . THR A 1 84 ? -2.133 6.795 21.791 1.00 68.06 84 THR A O 1
ATOM 631 N N . ASN A 1 85 ? -1.576 8.928 21.434 1.00 75.06 85 ASN A N 1
ATOM 632 C CA . ASN A 1 85 ? -2.905 9.408 21.064 1.00 75.06 85 ASN A CA 1
ATOM 633 C C . ASN A 1 85 ? -3.133 9.345 19.546 1.00 75.06 85 ASN A C 1
ATOM 635 O O . ASN A 1 85 ? -3.690 10.279 18.959 1.00 75.06 85 ASN A O 1
ATOM 639 N N . ASP A 1 86 ? -2.682 8.265 18.906 1.00 80.69 86 ASP A N 1
ATOM 640 C CA . ASP A 1 86 ? -2.993 8.018 17.505 1.00 80.69 86 ASP A CA 1
ATOM 641 C C . ASP A 1 86 ? -4.505 7.843 17.307 1.00 80.69 86 ASP A C 1
ATOM 643 O O . ASP A 1 86 ? -5.214 7.307 18.158 1.00 80.69 86 ASP A O 1
ATOM 647 N N . ARG A 1 87 ? -5.011 8.354 16.185 1.00 85.31 87 ARG A N 1
ATOM 648 C CA . ARG A 1 87 ? -6.435 8.366 15.847 1.00 85.31 87 ARG A CA 1
ATOM 649 C C . ARG A 1 87 ? -6.649 7.734 14.487 1.00 85.31 87 ARG A C 1
ATOM 651 O O . ARG A 1 87 ? -5.918 8.030 13.541 1.00 85.31 87 ARG A O 1
ATOM 658 N N . LEU A 1 88 ? -7.694 6.925 14.381 1.00 87.88 88 LEU A N 1
ATOM 659 C CA . LEU A 1 88 ? -8.204 6.468 13.098 1.00 87.88 88 LEU A CA 1
ATOM 660 C C . LEU A 1 88 ? -8.786 7.675 12.350 1.00 87.88 88 LEU A C 1
ATOM 662 O O . LEU A 1 88 ? -9.664 8.365 12.865 1.00 87.88 88 LEU A O 1
ATOM 666 N N . PHE A 1 89 ? -8.231 7.980 11.180 1.00 87.44 89 PHE A N 1
ATOM 667 C CA . PHE A 1 89 ? -8.640 9.121 10.363 1.00 87.44 89 PHE A CA 1
ATOM 668 C C . PHE A 1 89 ? -9.624 8.701 9.268 1.00 87.44 89 PHE A C 1
ATOM 670 O O . PHE A 1 89 ? -10.572 9.429 8.996 1.00 87.44 89 PHE A O 1
ATOM 677 N N . ASP A 1 90 ? -9.401 7.540 8.646 1.00 87.44 90 ASP A N 1
ATOM 678 C CA . ASP A 1 90 ? -10.286 6.965 7.629 1.00 87.44 90 ASP A CA 1
ATOM 679 C C . ASP A 1 90 ? -10.142 5.433 7.575 1.00 87.44 90 ASP A C 1
ATOM 681 O O . ASP A 1 90 ? -9.059 4.895 7.821 1.00 87.44 90 ASP A O 1
ATOM 685 N N . GLY A 1 91 ? -11.216 4.734 7.212 1.00 87.38 91 GLY A N 1
ATOM 686 C CA . GLY A 1 91 ? -11.280 3.270 7.161 1.00 87.38 91 GLY A CA 1
ATOM 687 C C . GLY A 1 91 ? -11.701 2.595 8.477 1.00 87.38 91 GLY A C 1
ATOM 688 O O . GLY A 1 91 ? -12.190 3.282 9.373 1.00 87.38 91 GLY A O 1
ATOM 689 N N . PRO A 1 92 ? -11.537 1.263 8.598 1.00 91.69 92 PRO A N 1
ATOM 690 C CA . PRO A 1 92 ? -10.947 0.356 7.609 1.00 91.69 92 PRO A CA 1
ATOM 691 C C . PRO A 1 92 ? -11.773 0.256 6.315 1.00 91.69 92 PRO A C 1
ATOM 693 O O . PRO A 1 92 ? -12.996 0.372 6.326 1.00 91.69 92 PRO A O 1
ATOM 696 N N . LYS A 1 93 ? -11.089 0.099 5.180 1.00 92.38 93 LYS A N 1
ATOM 697 C CA . LYS A 1 93 ? -11.678 -0.060 3.840 1.00 92.38 93 LYS A CA 1
ATOM 698 C C . LYS A 1 93 ? -10.990 -1.209 3.105 1.00 92.38 93 LYS A C 1
ATOM 700 O O . LYS A 1 93 ? -9.804 -1.438 3.350 1.00 92.38 93 LYS A O 1
ATOM 705 N N . PRO A 1 94 ? -11.672 -1.881 2.163 1.00 93.44 94 PRO A N 1
ATOM 706 C CA . PRO A 1 94 ? -11.025 -2.869 1.310 1.00 93.44 94 PRO A CA 1
ATOM 707 C C . PRO A 1 94 ? -9.916 -2.236 0.463 1.00 93.44 94 PRO A C 1
ATOM 709 O O . PRO A 1 94 ? -10.097 -1.152 -0.107 1.00 93.44 94 PRO A O 1
ATOM 712 N N . ILE A 1 95 ? -8.787 -2.934 0.330 1.00 93.00 95 ILE A N 1
ATOM 713 C CA . ILE A 1 95 ? -7.671 -2.515 -0.537 1.00 93.00 95 ILE A CA 1
ATOM 714 C C . ILE A 1 95 ? -8.152 -2.346 -1.984 1.00 93.00 95 ILE A C 1
ATOM 716 O O . ILE A 1 95 ? -7.798 -1.374 -2.648 1.00 93.00 95 ILE A O 1
ATOM 720 N N . THR A 1 96 ? -9.055 -3.216 -2.434 1.00 92.25 96 THR A N 1
ATOM 721 C CA . THR A 1 96 ? -9.662 -3.180 -3.772 1.00 92.25 96 THR A CA 1
ATOM 722 C C . THR A 1 96 ? -10.466 -1.913 -4.066 1.00 92.25 96 THR A C 1
ATOM 724 O O . THR A 1 96 ? -10.725 -1.635 -5.233 1.00 92.25 96 THR A O 1
ATOM 727 N N . VAL A 1 97 ? -10.843 -1.129 -3.049 1.00 89.88 97 VAL A N 1
ATOM 728 C CA . VAL A 1 97 ? -11.556 0.147 -3.217 1.00 89.88 97 VAL A CA 1
ATOM 729 C C . VAL A 1 97 ? -10.572 1.312 -3.268 1.00 89.88 97 VAL A C 1
ATOM 731 O O . VAL A 1 97 ? -10.552 2.067 -4.235 1.00 89.88 97 VAL A O 1
ATOM 734 N N . GLY A 1 98 ? -9.741 1.464 -2.233 1.00 86.94 98 GLY A N 1
ATOM 735 C CA . GLY A 1 98 ? -8.834 2.613 -2.113 1.00 86.94 98 GLY A CA 1
ATOM 736 C C . GLY A 1 98 ? -7.583 2.532 -2.980 1.00 86.94 98 GLY A C 1
ATOM 737 O O . GLY A 1 98 ? -6.964 3.550 -3.282 1.00 86.94 98 GLY A O 1
ATOM 738 N N . TRP A 1 99 ? -7.216 1.317 -3.375 1.00 90.19 99 TRP A N 1
ATOM 739 C CA . TRP A 1 99 ? -5.993 1.005 -4.100 1.00 90.19 99 TRP A CA 1
ATOM 740 C C . TRP A 1 99 ? -6.272 0.052 -5.271 1.00 90.19 99 TRP A C 1
ATOM 742 O O . TRP A 1 99 ? -5.453 -0.793 -5.632 1.00 90.19 99 TRP A O 1
ATOM 752 N N . SER A 1 100 ? -7.445 0.206 -5.889 1.00 90.69 100 SER A N 1
ATOM 753 C CA . SER A 1 100 ? -7.936 -0.617 -7.004 1.00 90.69 100 SER A CA 1
ATOM 754 C C . SER A 1 100 ? -6.954 -0.717 -8.177 1.00 90.69 100 SER A C 1
ATOM 756 O O . SER A 1 100 ? -6.834 -1.767 -8.806 1.00 90.69 100 SER A O 1
ATOM 758 N N . VAL A 1 101 ? -6.195 0.353 -8.431 1.00 89.75 101 VAL A N 1
ATOM 759 C CA . VAL A 1 101 ? -5.196 0.460 -9.508 1.00 89.75 101 VAL A CA 1
ATOM 760 C C . VAL A 1 101 ? -4.093 -0.599 -9.428 1.00 89.75 101 VAL A C 1
ATOM 762 O O . VAL A 1 101 ? -3.529 -0.964 -10.453 1.00 89.75 101 VAL A O 1
ATOM 765 N N . MET A 1 102 ? -3.806 -1.121 -8.230 1.00 90.94 102 MET A N 1
ATOM 766 C CA . MET A 1 102 ? -2.791 -2.161 -8.015 1.00 90.94 102 MET A CA 1
ATOM 767 C C . MET A 1 102 ? -3.287 -3.545 -8.443 1.00 90.94 102 MET A C 1
ATOM 769 O O . MET A 1 102 ? -2.480 -4.444 -8.667 1.00 90.94 102 MET A O 1
ATOM 773 N N . LYS A 1 103 ? -4.618 -3.723 -8.506 1.00 91.94 103 LYS A N 1
ATOM 774 C CA . LYS A 1 103 ? -5.301 -5.009 -8.713 1.00 91.94 103 LYS A CA 1
ATOM 775 C C . LYS A 1 103 ? -4.836 -6.101 -7.735 1.00 91.94 103 LYS A C 1
ATOM 777 O O . LYS A 1 103 ? -4.776 -7.274 -8.087 1.00 91.94 103 LYS A O 1
ATOM 782 N N . PHE A 1 104 ? -4.521 -5.700 -6.505 1.00 93.00 104 PHE A N 1
ATOM 783 C CA . PHE A 1 104 ? -4.240 -6.588 -5.381 1.00 93.00 104 PHE A CA 1
ATOM 784 C C . PHE A 1 104 ? -5.377 -6.499 -4.363 1.00 93.00 104 PHE A C 1
ATOM 786 O O . PHE A 1 104 ? -5.909 -5.414 -4.117 1.00 93.00 104 PHE A O 1
ATOM 793 N N . ASN A 1 105 ? -5.745 -7.630 -3.765 1.00 93.88 105 ASN A N 1
ATOM 794 C CA . ASN A 1 105 ? -6.651 -7.682 -2.616 1.00 93.88 105 ASN A CA 1
ATOM 795 C C . ASN A 1 105 ? -5.892 -7.674 -1.286 1.00 93.88 105 ASN A C 1
ATOM 797 O O . ASN A 1 105 ? -6.439 -7.186 -0.309 1.00 93.88 105 ASN A O 1
ATOM 801 N N . LYS A 1 106 ? -4.644 -8.153 -1.264 1.00 93.94 106 LYS A N 1
ATOM 802 C CA . LYS A 1 106 ? -3.740 -8.180 -0.109 1.00 93.94 106 LYS A CA 1
ATOM 803 C C . LYS A 1 106 ? -2.331 -7.763 -0.535 1.00 93.94 106 LYS A C 1
ATOM 805 O O . LYS A 1 106 ? -1.961 -7.935 -1.696 1.00 93.94 106 LYS A O 1
ATOM 810 N N . ILE A 1 107 ? -1.548 -7.234 0.398 1.00 93.56 107 ILE A N 1
ATOM 811 C CA . ILE A 1 107 ? -0.131 -6.922 0.186 1.00 93.56 107 ILE A CA 1
ATOM 812 C C . ILE A 1 107 ? 0.744 -7.679 1.186 1.00 93.56 107 ILE A C 1
ATOM 814 O O . ILE A 1 107 ? 0.290 -7.980 2.289 1.00 93.56 107 ILE A O 1
ATOM 818 N N . ASP A 1 108 ? 1.996 -7.925 0.811 1.00 92.44 108 ASP A N 1
ATOM 819 C CA . ASP A 1 108 ? 3.001 -8.520 1.699 1.00 92.44 108 ASP A CA 1
ATOM 820 C C . ASP A 1 108 ? 3.940 -7.466 2.276 1.00 92.44 108 ASP A C 1
ATOM 822 O O . ASP A 1 108 ? 4.373 -7.565 3.420 1.00 92.44 108 ASP A O 1
ATOM 826 N N . THR A 1 109 ? 4.290 -6.455 1.475 1.00 92.31 109 THR A N 1
ATOM 827 C CA . THR A 1 109 ? 5.106 -5.337 1.942 1.00 92.31 109 THR A CA 1
ATOM 828 C C . THR A 1 109 ? 5.015 -4.126 1.018 1.00 92.31 109 THR A C 1
ATOM 830 O O . THR A 1 109 ? 4.578 -4.212 -0.136 1.00 92.31 109 THR A O 1
ATOM 833 N N . ILE A 1 110 ? 5.466 -2.980 1.530 1.00 92.75 110 ILE A N 1
ATOM 834 C CA . ILE A 1 110 ? 5.605 -1.730 0.782 1.00 92.75 110 ILE A CA 1
ATOM 835 C C . ILE A 1 110 ? 7.006 -1.179 1.006 1.00 92.75 110 ILE A C 1
ATOM 837 O O . ILE A 1 110 ? 7.447 -1.013 2.143 1.00 92.75 110 ILE A O 1
ATOM 841 N N . ILE A 1 111 ? 7.677 -0.823 -0.086 1.00 91.12 111 ILE A N 1
ATOM 842 C CA . ILE A 1 111 ? 8.994 -0.191 -0.060 1.00 91.12 111 ILE A CA 1
ATOM 843 C C . ILE A 1 111 ? 8.880 1.210 -0.673 1.00 91.12 111 ILE A C 1
ATOM 845 O O . ILE A 1 111 ? 8.636 1.329 -1.876 1.00 91.12 111 ILE A O 1
ATOM 849 N N . PRO A 1 112 ? 9.063 2.292 0.104 1.00 88.75 112 PRO A N 1
ATOM 850 C CA . PRO A 1 112 ? 9.163 3.641 -0.445 1.00 88.75 112 PRO A CA 1
ATOM 851 C C . PRO A 1 112 ? 10.316 3.749 -1.451 1.00 88.75 112 PRO A C 1
ATOM 853 O O . PRO A 1 112 ? 11.414 3.235 -1.224 1.00 88.75 112 PRO A O 1
ATOM 856 N N . ARG A 1 113 ? 10.087 4.432 -2.574 1.00 87.44 113 ARG A N 1
ATOM 857 C CA . ARG A 1 113 ? 11.105 4.630 -3.607 1.00 87.44 113 ARG A CA 1
ATOM 858 C C . ARG A 1 113 ? 12.034 5.772 -3.196 1.00 87.44 113 ARG A C 1
ATOM 860 O O . ARG A 1 113 ? 11.606 6.915 -3.081 1.00 87.44 113 ARG A O 1
ATOM 867 N N . LEU A 1 114 ? 13.322 5.470 -3.039 1.00 79.31 114 LEU A N 1
ATOM 868 C CA . LEU A 1 114 ? 14.342 6.478 -2.742 1.00 79.31 114 LEU A CA 1
ATOM 869 C C . LEU A 1 114 ? 14.381 7.566 -3.826 1.00 79.31 114 LEU A C 1
ATOM 871 O O . LEU A 1 114 ? 14.316 7.267 -5.019 1.00 79.31 114 LEU A O 1
ATOM 875 N N . GLY A 1 115 ? 14.488 8.827 -3.400 1.00 77.31 115 GLY A N 1
ATOM 876 C CA . GLY A 1 115 ? 14.508 9.986 -4.299 1.00 77.31 115 GLY A CA 1
ATOM 877 C C . GLY A 1 115 ? 13.145 10.365 -4.889 1.00 77.31 115 GLY A C 1
ATOM 878 O O . GLY A 1 115 ? 13.091 11.186 -5.800 1.00 77.31 115 GLY A O 1
ATOM 879 N N . SER A 1 116 ? 12.049 9.777 -4.402 1.00 77.88 116 SER A N 1
ATOM 880 C CA . SER A 1 116 ? 10.687 10.159 -4.767 1.00 77.88 116 SER A CA 1
ATOM 881 C C . SER A 1 116 ? 9.868 10.445 -3.513 1.00 77.88 116 SER A C 1
ATOM 883 O O . SER A 1 116 ? 9.785 9.606 -2.622 1.00 77.88 116 SER A O 1
ATOM 885 N N . ASP A 1 117 ? 9.211 11.602 -3.469 1.00 78.25 117 ASP A N 1
ATOM 886 C CA . ASP A 1 117 ? 8.443 12.030 -2.290 1.00 78.25 117 ASP A CA 1
ATOM 887 C C . ASP A 1 117 ? 7.120 11.262 -2.112 1.00 78.25 117 ASP A C 1
ATOM 889 O O . ASP A 1 117 ? 6.469 11.349 -1.071 1.00 78.25 117 ASP A O 1
ATOM 893 N N . ASN A 1 118 ? 6.694 10.523 -3.139 1.00 86.62 118 ASN A N 1
ATOM 894 C CA . ASN A 1 118 ? 5.426 9.796 -3.170 1.00 86.62 118 ASN A CA 1
ATOM 895 C C . ASN A 1 118 ? 5.468 8.476 -3.949 1.00 86.62 118 ASN A C 1
ATOM 897 O O . ASN A 1 118 ? 4.425 7.855 -4.139 1.00 86.62 118 ASN A O 1
ATOM 901 N N . GLY A 1 119 ? 6.637 8.039 -4.410 1.00 90.50 119 GLY A N 1
ATOM 902 C CA . GLY A 1 119 ? 6.797 6.762 -5.093 1.00 90.50 119 GLY A CA 1
ATOM 903 C C . GLY A 1 119 ? 6.940 5.603 -4.109 1.00 90.50 119 GLY A C 1
ATOM 904 O O . GLY A 1 119 ? 7.643 5.719 -3.106 1.00 90.50 119 GLY A O 1
ATOM 905 N N . CYS A 1 120 ? 6.346 4.456 -4.417 1.00 91.69 120 CYS A N 1
ATOM 906 C CA . CYS A 1 120 ? 6.578 3.210 -3.694 1.00 91.69 120 CYS A CA 1
ATOM 907 C C . CYS A 1 120 ? 6.489 1.986 -4.615 1.00 91.69 120 CYS A C 1
ATOM 909 O O . CYS A 1 120 ? 5.929 2.038 -5.712 1.00 91.69 120 CYS A O 1
ATOM 911 N N . TYR A 1 121 ? 7.070 0.887 -4.146 1.00 93.38 121 TYR A N 1
ATOM 912 C CA . TYR A 1 121 ? 6.869 -0.457 -4.664 1.00 93.38 121 TYR A CA 1
ATOM 913 C C . TYR A 1 121 ? 5.948 -1.204 -3.704 1.00 93.38 121 TYR A C 1
ATOM 915 O O . TYR A 1 121 ? 6.182 -1.181 -2.494 1.00 93.38 121 TYR A O 1
ATOM 923 N N . VAL A 1 122 ? 4.915 -1.851 -4.232 1.00 93.94 122 VAL A N 1
ATOM 924 C CA . VAL A 1 122 ? 3.974 -2.668 -3.454 1.00 93.94 122 VAL A CA 1
ATOM 925 C C . VAL A 1 122 ? 4.084 -4.103 -3.943 1.00 93.94 122 VAL A C 1
ATOM 927 O O . VAL A 1 122 ? 3.979 -4.334 -5.147 1.00 93.94 122 VAL A O 1
ATOM 930 N N . PHE A 1 123 ? 4.301 -5.038 -3.023 1.00 94.25 123 PHE A N 1
ATOM 931 C CA . PHE A 1 123 ? 4.518 -6.456 -3.315 1.00 94.25 123 PHE A CA 1
ATOM 932 C C . PHE A 1 123 ? 3.325 -7.287 -2.846 1.00 94.25 123 PHE A C 1
ATOM 934 O O . PHE A 1 123 ? 2.751 -7.005 -1.788 1.00 94.25 123 PHE A O 1
ATOM 941 N N . SER A 1 124 ? 2.963 -8.295 -3.634 1.00 94.25 124 SER A N 1
ATOM 942 C CA . SER A 1 124 ? 1.915 -9.266 -3.321 1.00 94.25 124 SER A CA 1
ATOM 943 C C . SER A 1 124 ? 2.191 -10.565 -4.077 1.00 94.25 124 SER A C 1
ATOM 945 O O . SER A 1 124 ? 2.175 -10.583 -5.313 1.00 94.25 124 SER A O 1
ATOM 947 N N . GLY A 1 125 ? 2.482 -11.639 -3.345 1.00 92.12 125 GLY A N 1
ATOM 948 C CA . GLY A 1 125 ? 2.933 -12.904 -3.914 1.00 92.12 125 GLY A CA 1
ATOM 949 C C . GLY A 1 125 ? 4.194 -12.721 -4.760 1.00 92.12 125 GLY A C 1
ATOM 950 O O . GLY A 1 125 ? 5.110 -11.992 -4.392 1.00 92.12 125 GLY A O 1
ATOM 951 N N . ASP A 1 126 ? 4.224 -13.337 -5.938 1.00 93.00 126 ASP A N 1
ATOM 952 C CA . ASP A 1 126 ? 5.345 -13.250 -6.879 1.00 93.00 126 ASP A CA 1
ATOM 953 C C . ASP A 1 126 ? 5.324 -11.974 -7.745 1.00 93.00 126 ASP A C 1
ATOM 955 O O . ASP A 1 126 ? 6.123 -11.847 -8.680 1.00 93.00 126 ASP A O 1
ATOM 959 N N . LYS A 1 127 ? 4.427 -11.018 -7.452 1.00 94.69 127 LYS A N 1
ATOM 960 C CA . LYS A 1 127 ? 4.254 -9.774 -8.210 1.00 94.69 127 LYS A CA 1
ATOM 961 C C . LYS A 1 127 ? 4.575 -8.533 -7.389 1.00 94.69 127 LYS A C 1
ATOM 963 O O . LYS A 1 127 ? 4.419 -8.476 -6.170 1.00 94.69 127 LYS A O 1
ATOM 968 N N . TYR A 1 128 ? 4.942 -7.475 -8.101 1.00 94.75 128 TYR A N 1
ATOM 969 C CA . TYR A 1 128 ? 5.001 -6.127 -7.558 1.00 94.75 128 TYR A CA 1
ATOM 970 C C . TYR A 1 128 ? 4.468 -5.090 -8.551 1.00 94.75 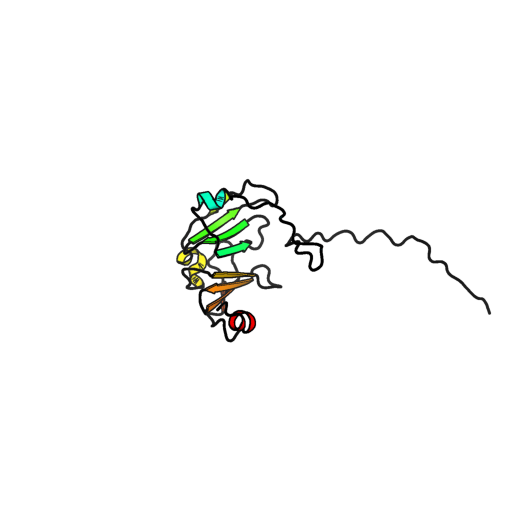128 TYR A C 1
ATOM 972 O O . TYR A 1 128 ? 4.489 -5.297 -9.766 1.00 94.75 128 TYR A O 1
ATOM 980 N N . VAL A 1 129 ? 4.009 -3.954 -8.027 1.00 94.94 129 VAL A N 1
ATOM 981 C CA . VAL A 1 129 ? 3.664 -2.755 -8.807 1.00 94.94 129 VAL A CA 1
ATOM 982 C C . VAL A 1 129 ? 4.485 -1.566 -8.335 1.00 94.94 129 VAL A C 1
ATOM 984 O O . VAL A 1 129 ? 4.866 -1.482 -7.165 1.00 94.94 129 VAL A O 1
ATOM 987 N N . GLN A 1 130 ? 4.734 -0.619 -9.238 1.00 93.56 130 GLN A N 1
ATOM 988 C CA . GLN A 1 130 ? 5.283 0.682 -8.887 1.00 93.56 130 GLN A CA 1
ATOM 989 C C . GLN A 1 130 ? 4.169 1.722 -8.942 1.00 93.56 130 GLN A C 1
ATOM 991 O O . GLN A 1 130 ? 3.498 1.879 -9.963 1.00 93.56 130 GLN A O 1
ATOM 996 N N . LEU A 1 131 ? 4.001 2.458 -7.852 1.00 91.31 131 LEU A N 1
ATOM 997 C CA . LEU A 1 131 ? 2.927 3.425 -7.697 1.00 91.31 131 LEU A CA 1
ATOM 998 C C . LEU A 1 131 ? 3.475 4.773 -7.239 1.00 91.31 131 LEU A C 1
ATOM 1000 O O . LEU A 1 131 ? 4.475 4.862 -6.525 1.00 91.31 131 LEU A O 1
ATOM 1004 N N . LYS A 1 132 ? 2.786 5.829 -7.656 1.00 90.06 132 LYS A N 1
ATOM 1005 C CA . LYS A 1 132 ? 2.886 7.170 -7.106 1.00 90.06 132 LYS A CA 1
ATOM 1006 C C . LYS A 1 132 ? 1.618 7.467 -6.305 1.00 90.06 132 LYS A C 1
ATOM 1008 O O . LYS A 1 132 ? 0.512 7.507 -6.840 1.00 90.06 132 LYS A O 1
ATOM 1013 N N . VAL A 1 133 ? 1.771 7.653 -5.001 1.00 87.25 133 VAL A N 1
ATOM 1014 C CA . VAL A 1 133 ? 0.654 7.896 -4.087 1.00 87.25 133 VAL A CA 1
ATOM 1015 C C . VAL A 1 133 ? 0.108 9.304 -4.310 1.00 87.25 133 VAL A C 1
ATOM 1017 O O . VAL A 1 133 ? 0.829 10.295 -4.162 1.00 87.25 133 VAL A O 1
ATOM 1020 N N . VAL A 1 134 ? -1.188 9.389 -4.606 1.00 82.38 134 VAL A N 1
ATOM 1021 C CA . VAL A 1 134 ? -1.933 10.647 -4.695 1.00 82.38 134 VAL A CA 1
ATOM 1022 C C . VAL A 1 134 ? -2.875 10.733 -3.501 1.00 82.38 134 VAL A C 1
ATOM 1024 O O . VAL A 1 134 ? -3.753 9.893 -3.315 1.00 82.38 134 VAL A O 1
ATOM 1027 N N . VAL A 1 135 ? -2.684 11.744 -2.655 1.00 78.62 135 VAL A N 1
ATOM 1028 C CA . VAL A 1 135 ? -3.506 11.921 -1.454 1.00 78.62 135 VAL A CA 1
ATOM 1029 C C . VAL A 1 135 ? -4.926 12.309 -1.864 1.00 78.62 135 VAL A C 1
ATOM 1031 O O . VAL A 1 135 ? -5.126 13.349 -2.479 1.00 78.62 135 VAL A O 1
ATOM 1034 N N . GLY A 1 136 ? -5.914 11.492 -1.491 1.00 69.44 136 GLY A N 1
ATOM 1035 C CA . GLY A 1 136 ? -7.327 11.749 -1.798 1.00 69.44 136 GLY A CA 1
ATOM 1036 C C . GLY A 1 136 ? -7.791 11.259 -3.175 1.00 69.44 136 GLY A C 1
ATOM 1037 O O . GLY A 1 136 ? -8.946 11.484 -3.519 1.00 69.44 136 GLY A O 1
ATOM 1038 N N . GLY A 1 137 ? -6.929 10.574 -3.932 1.00 66.81 137 GLY A N 1
ATOM 1039 C CA . GLY A 1 137 ? -7.273 9.927 -5.199 1.00 66.81 137 GLY A CA 1
ATOM 1040 C C . GLY A 1 137 ? -6.940 8.434 -5.202 1.00 66.81 137 GLY A C 1
ATOM 1041 O O . GLY A 1 137 ? -6.339 7.915 -4.262 1.00 66.81 137 GLY A O 1
ATOM 1042 N N . CYS A 1 138 ? -7.314 7.749 -6.284 1.00 59.50 138 CYS A N 1
ATOM 1043 C CA . CYS A 1 138 ? -6.761 6.434 -6.605 1.00 59.50 138 CYS A CA 1
ATOM 1044 C C . CYS A 1 138 ? -5.327 6.682 -7.092 1.00 59.50 138 CYS A C 1
ATOM 1046 O O . CYS A 1 138 ? -5.152 7.461 -8.025 1.00 59.50 138 CYS A O 1
ATOM 1048 N N . GLY A 1 139 ? -4.307 6.132 -6.425 1.00 73.06 139 GLY A N 1
ATOM 1049 C CA . GLY A 1 139 ? -2.904 6.404 -6.769 1.00 73.06 139 GLY A CA 1
ATOM 1050 C C . GLY A 1 139 ? -2.583 6.177 -8.254 1.00 73.06 139 GLY A C 1
ATOM 1051 O O . GLY A 1 139 ? -3.291 5.466 -8.961 1.00 73.06 139 GLY A O 1
ATOM 1052 N N . GLU A 1 140 ? -1.505 6.781 -8.742 1.00 83.06 140 GLU A N 1
ATOM 1053 C CA . GLU A 1 140 ? -1.098 6.647 -10.142 1.00 83.06 140 GLU A CA 1
ATOM 1054 C C . GLU A 1 140 ? -0.177 5.439 -10.307 1.00 83.06 140 GLU A C 1
ATOM 1056 O O . GLU A 1 140 ? 0.836 5.308 -9.612 1.00 83.06 140 GLU A O 1
ATOM 1061 N N . LEU A 1 141 ? -0.511 4.557 -11.247 1.00 86.56 141 LEU A N 1
ATOM 1062 C CA . LEU A 1 141 ? 0.337 3.427 -11.589 1.00 86.56 141 LEU A CA 1
ATOM 1063 C C . LEU A 1 141 ? 1.500 3.911 -12.463 1.00 86.56 141 LEU A C 1
ATOM 1065 O O . LEU A 1 141 ? 1.293 4.481 -13.531 1.00 86.56 141 LEU A O 1
ATOM 1069 N N . VAL A 1 142 ? 2.729 3.686 -12.004 1.00 86.06 142 VAL A N 1
ATOM 1070 C CA . VAL A 1 142 ? 3.946 3.971 -12.782 1.00 86.06 142 VAL A CA 1
ATOM 1071 C C . VAL A 1 142 ? 4.310 2.770 -13.656 1.00 86.06 142 VAL A C 1
ATOM 1073 O O . VAL A 1 142 ? 4.907 2.932 -14.719 1.00 86.06 142 VAL A O 1
ATOM 1076 N N . SER A 1 143 ? 3.945 1.561 -13.224 1.00 85.56 143 SER A N 1
ATOM 1077 C CA . SER A 1 143 ? 4.087 0.337 -14.010 1.00 85.56 143 SER A CA 1
ATOM 1078 C C . SER A 1 143 ? 3.020 -0.697 -13.672 1.00 85.56 143 SER A C 1
ATOM 1080 O O . SER A 1 143 ? 2.684 -0.857 -12.499 1.00 85.56 143 SER A O 1
ATOM 1082 N N . ASP A 1 144 ? 2.596 -1.471 -14.672 1.00 89.12 144 ASP A N 1
ATOM 1083 C CA . ASP A 1 144 ? 1.792 -2.683 -14.476 1.00 89.12 144 ASP A CA 1
ATOM 1084 C C . ASP A 1 144 ? 2.463 -3.701 -13.537 1.00 89.12 144 ASP A C 1
ATOM 1086 O O . ASP A 1 144 ? 3.640 -3.566 -13.180 1.00 89.12 144 ASP A O 1
ATOM 1090 N N . GLN A 1 145 ? 1.695 -4.720 -13.135 1.00 92.75 145 GLN A N 1
ATOM 1091 C CA . GLN A 1 145 ? 2.190 -5.841 -12.336 1.00 92.75 145 GLN A CA 1
ATOM 1092 C C . GLN A 1 145 ? 3.357 -6.530 -13.048 1.00 92.75 145 GLN A C 1
ATOM 1094 O O . GLN A 1 145 ? 3.267 -6.883 -14.224 1.00 92.75 145 GLN A O 1
ATOM 1099 N N . ARG A 1 146 ? 4.455 -6.724 -12.318 1.00 93.25 146 ARG A N 1
ATOM 1100 C CA . ARG A 1 146 ? 5.672 -7.386 -12.796 1.00 93.25 146 ARG A CA 1
ATOM 1101 C C . ARG A 1 146 ? 6.075 -8.493 -11.848 1.00 93.25 146 ARG A C 1
ATOM 1103 O O . ARG A 1 146 ? 5.863 -8.374 -10.645 1.00 93.25 146 ARG A O 1
ATOM 1110 N N . ASP A 1 147 ? 6.714 -9.519 -12.390 1.00 92.50 147 ASP A N 1
ATOM 1111 C CA . ASP A 1 147 ? 7.313 -10.583 -11.592 1.00 92.50 147 ASP A CA 1
ATOM 1112 C C . ASP A 1 147 ? 8.428 -10.035 -10.703 1.00 92.50 147 ASP A C 1
ATOM 1114 O O . ASP A 1 147 ? 9.249 -9.227 -11.139 1.00 92.50 147 ASP A O 1
ATOM 1118 N N . VAL A 1 148 ? 8.499 -10.492 -9.457 1.00 90.38 148 VAL A N 1
ATOM 1119 C CA . VAL A 1 148 ? 9.558 -10.084 -8.527 1.00 90.38 148 VAL A CA 1
ATOM 1120 C C . VAL A 1 148 ? 10.909 -10.631 -8.987 1.00 90.38 148 VAL A C 1
ATOM 1122 O O . VAL A 1 148 ? 11.875 -9.875 -9.068 1.00 90.38 148 VAL A O 1
ATOM 1125 N N . ALA A 1 149 ? 10.975 -11.909 -9.366 1.00 88.75 149 ALA A N 1
ATOM 1126 C CA . ALA A 1 149 ? 12.215 -12.619 -9.688 1.00 88.75 149 ALA A CA 1
ATOM 1127 C C . ALA A 1 149 ? 13.169 -11.896 -10.670 1.00 88.75 149 ALA A C 1
ATOM 1129 O O . ALA A 1 149 ? 14.349 -11.738 -10.333 1.00 88.75 149 ALA A O 1
ATOM 1130 N N . PRO A 1 150 ? 12.722 -11.416 -11.851 1.00 89.62 150 PRO A N 1
ATOM 1131 C CA . PRO A 1 150 ? 13.622 -10.783 -12.817 1.00 89.62 150 PRO A CA 1
ATOM 1132 C C . PRO A 1 150 ? 14.112 -9.393 -12.390 1.00 89.62 150 PRO A C 1
ATOM 1134 O O . PRO A 1 150 ? 15.192 -8.978 -12.809 1.00 89.62 150 PRO 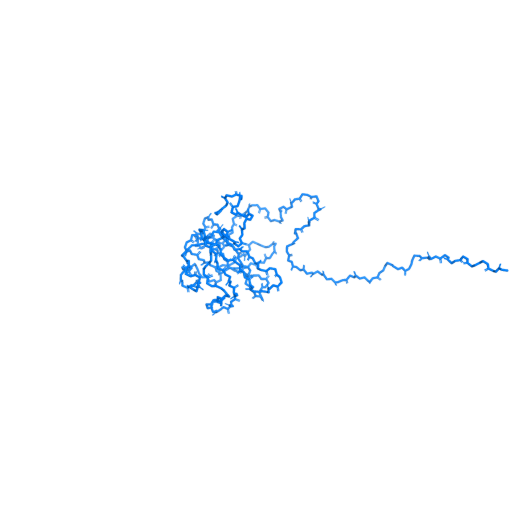A O 1
ATOM 1137 N N . TYR A 1 151 ? 13.351 -8.667 -11.565 1.00 87.75 151 TYR A N 1
ATOM 1138 C CA . TYR A 1 151 ? 13.668 -7.281 -11.186 1.00 87.75 151 TYR A CA 1
ATOM 1139 C C . TYR A 1 151 ? 14.264 -7.154 -9.779 1.00 87.75 151 TYR A C 1
ATOM 1141 O O . TYR A 1 151 ? 14.961 -6.183 -9.485 1.00 87.75 151 TYR A O 1
ATOM 1149 N N . TRP A 1 152 ? 14.033 -8.150 -8.925 1.00 87.38 152 TRP A N 1
ATOM 1150 C CA . TRP A 1 152 ? 14.493 -8.227 -7.542 1.00 87.38 152 TRP A CA 1
ATOM 1151 C C . TRP A 1 152 ? 15.184 -9.577 -7.296 1.00 87.38 152 TRP A C 1
ATOM 1153 O O . TRP A 1 152 ? 14.713 -10.401 -6.506 1.00 87.38 152 TRP A O 1
ATOM 1163 N N . PRO A 1 153 ? 16.342 -9.814 -7.940 1.00 82.88 153 PRO A N 1
ATOM 1164 C CA . PRO A 1 153 ? 17.025 -11.098 -7.852 1.00 82.88 153 PRO A CA 1
ATOM 1165 C C . PRO A 1 153 ? 17.524 -11.399 -6.435 1.00 82.88 153 PRO A C 1
ATOM 1167 O O . PRO A 1 153 ? 17.647 -12.565 -6.076 1.00 82.88 153 PRO A O 1
ATOM 1170 N N . SER A 1 154 ? 17.818 -10.380 -5.619 1.00 83.88 154 SER A N 1
ATOM 1171 C CA . SER A 1 154 ? 18.328 -10.590 -4.259 1.00 83.88 154 SER A CA 1
ATOM 1172 C C . SER A 1 154 ? 17.246 -11.114 -3.300 1.00 83.88 154 SER A C 1
ATOM 1174 O O . SER A 1 154 ? 17.502 -12.145 -2.680 1.00 83.88 154 SER A O 1
ATOM 1176 N N . PRO A 1 155 ? 16.040 -10.508 -3.198 1.00 78.81 155 PRO A N 1
ATOM 1177 C CA . PRO A 1 155 ? 14.940 -11.101 -2.432 1.00 78.81 155 PRO A CA 1
ATOM 1178 C C . PRO A 1 155 ? 14.524 -12.495 -2.913 1.00 78.81 155 PRO A C 1
ATOM 1180 O O . PRO A 1 155 ? 14.324 -13.381 -2.087 1.00 78.81 155 PRO A O 1
ATOM 1183 N N . HIS A 1 156 ? 14.465 -12.707 -4.231 1.00 76.56 156 HIS A N 1
ATOM 1184 C CA . HIS A 1 156 ? 14.096 -14.005 -4.801 1.00 76.56 156 HIS A CA 1
ATOM 1185 C C . HIS A 1 156 ? 15.135 -15.092 -4.476 1.00 76.56 156 HIS A C 1
ATOM 1187 O O . HIS A 1 156 ? 14.802 -16.180 -4.022 1.00 76.56 156 HIS A O 1
ATOM 1193 N N . LYS A 1 157 ? 16.436 -14.793 -4.606 1.00 75.94 157 LYS A N 1
ATOM 1194 C CA . LYS A 1 157 ? 17.505 -15.727 -4.196 1.00 75.94 157 LYS A CA 1
ATOM 1195 C C . LYS A 1 157 ? 17.503 -16.026 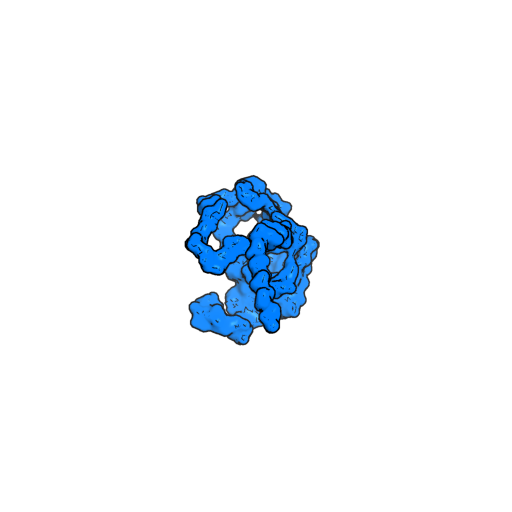-2.697 1.00 75.94 157 LYS A C 1
ATOM 1197 O O . LYS A 1 157 ? 17.959 -17.094 -2.303 1.00 75.94 157 LYS A O 1
ATOM 1202 N N . ALA A 1 158 ? 17.027 -15.093 -1.877 1.00 80.00 158 ALA A N 1
ATOM 1203 C CA . ALA A 1 158 ? 16.877 -15.290 -0.440 1.00 80.00 158 ALA A CA 1
ATOM 1204 C C . ALA A 1 158 ? 15.632 -16.122 -0.068 1.00 80.00 158 ALA A C 1
ATOM 1206 O O . ALA A 1 158 ? 15.464 -16.443 1.105 1.00 80.00 158 ALA A O 1
ATOM 1207 N N . GLY A 1 159 ? 14.785 -16.485 -1.042 1.00 79.94 159 GLY A N 1
ATOM 1208 C CA . GLY A 1 159 ? 13.584 -17.295 -0.831 1.00 79.94 159 GLY A CA 1
ATOM 1209 C C . GLY A 1 159 ? 12.406 -16.530 -0.226 1.00 79.94 159 GLY A C 1
ATOM 1210 O O . GLY A 1 159 ? 11.520 -17.153 0.350 1.00 79.94 159 GLY A O 1
ATOM 1211 N N . PHE A 1 160 ? 12.399 -15.194 -0.313 1.00 76.06 160 PHE A N 1
ATOM 1212 C CA . PHE A 1 160 ? 11.269 -14.383 0.164 1.00 76.06 160 PHE A CA 1
ATOM 1213 C C . PHE A 1 160 ? 10.087 -14.365 -0.809 1.00 76.06 160 PHE A C 1
ATOM 1215 O O . PHE A 1 160 ? 8.960 -14.150 -0.371 1.00 76.06 160 PHE A O 1
ATOM 1222 N N . TYR A 1 161 ? 10.362 -14.563 -2.100 1.00 69.62 161 TYR A N 1
ATOM 1223 C CA . TYR A 1 161 ? 9.418 -14.509 -3.214 1.00 69.62 161 TYR A CA 1
ATOM 1224 C C . TYR A 1 161 ? 9.847 -15.485 -4.300 1.00 69.62 161 TYR A C 1
ATOM 1226 O O . TYR A 1 161 ? 11.083 -15.633 -4.459 1.00 69.62 161 TYR A O 1
#

Sequence (161 aa):
MINMSKSIGPQSRRMIASLRQAGFDRAPGGPCDKILGGVRNRLSLAQAGFNCVDGALMVPGSKGQAYIFSGEQYCRIRFIEGQTNDRLFDGPKPITVGWSVMKFNKIDTIIPRLGSDNGCYVFSGDKYVQLKVVVGGCGELVSDQRDVAPYWPSPHKAGFY